Protein AF-A0A348NNQ8-F1 (afdb_monomer)

Secondary structure (DSSP, 8-state):
--EEEE-TTS-EEETTS-S-------TT-----EEEESSSEEEEEEE--EE--STT--PPEEPPPEEEEEEE-PPPPHHHHHHHHHHHHHHHHHHHHH--

Mean predicted aligned error: 10.89 Å

Solvent-accessible surface area (backbone atoms only — not comparable to full-atom values): 6640 Å² total; per-residue (Å²): 138,46,50,40,33,63,42,103,78,85,56,73,40,44,84,72,76,80,65,89,74,77,87,89,78,61,90,96,62,86,86,87,78,47,80,46,66,79,56,69,48,80,41,80,48,72,46,69,54,73,47,64,86,51,92,92,54,86,59,74,46,68,52,75,77,47,75,44,83,45,82,42,72,88,75,80,58,76,62,61,56,52,51,54,54,50,50,51,54,51,50,52,54,53,54,54,64,75,75,109

Foldseek 3Di:
DWKWKDDPPPDIAIPPVPDDRDDDDDPPDDDDIDIDDPDFDKDWDKDKDWDDDDPPDPDIDIDDIDIDIDGDDDDDDPVVVVCVVVVVVVVVVVVVVVVD

pLDDT: mean 81.72, std 12.67, range [42.41, 96.31]

Radius of gyration: 24.45 Å; Cα contacts (8 Å, |Δi|>4): 104; chains: 1; bounding box: 63×34×62 Å

Sequence (100 aa):
MRLHFHLKNHRSVDSSDGFNDTLILKIGSHAHYNFAFTAEGLYNVTLTASGILNEGSQTLSTSDPATFLFGVNAVPEPSAFALIAGGMTLGFAAMRRRRS

Structure (mmCIF, N/CA/C/O backbone):
data_AF-A0A348NNQ8-F1
#
_entry.id   AF-A0A348NNQ8-F1
#
loop_
_atom_site.group_PDB
_atom_site.id
_atom_site.type_symbol
_atom_site.label_atom_id
_atom_site.label_alt_id
_atom_site.label_comp_id
_atom_site.label_asym_id
_atom_site.label_entity_id
_atom_site.label_seq_id
_atom_site.pdbx_PDB_ins_code
_atom_site.Cartn_x
_atom_site.Cartn_y
_atom_site.Cartn_z
_atom_site.occupancy
_atom_site.B_iso_or_equiv
_atom_site.auth_seq_id
_atom_site.auth_comp_id
_atom_site.auth_asym_id
_atom_site.auth_atom_id
_atom_site.pdbx_PDB_model_num
ATOM 1 N N . MET A 1 1 ? 5.091 9.487 -7.803 1.00 53.25 1 MET A N 1
ATOM 2 C CA . MET A 1 1 ? 5.405 8.165 -7.216 1.00 53.25 1 MET A CA 1
ATOM 3 C C . MET A 1 1 ? 4.119 7.661 -6.573 1.00 53.25 1 MET A C 1
ATOM 5 O O . MET A 1 1 ? 3.513 8.448 -5.861 1.00 53.25 1 MET A O 1
ATOM 9 N N . ARG A 1 2 ? 3.619 6.471 -6.945 1.00 60.91 2 ARG A N 1
ATOM 10 C CA . ARG A 1 2 ? 2.199 6.092 -6.780 1.00 60.91 2 ARG A CA 1
ATOM 11 C C . ARG A 1 2 ? 2.062 4.668 -6.221 1.00 60.91 2 ARG A C 1
ATOM 13 O O . ARG A 1 2 ? 2.669 3.737 -6.756 1.00 60.91 2 ARG A O 1
ATOM 20 N N . LEU A 1 3 ? 1.279 4.529 -5.151 1.00 53.28 3 LEU A N 1
ATOM 21 C CA . LEU A 1 3 ? 0.881 3.264 -4.532 1.00 53.28 3 LEU A CA 1
ATOM 22 C C . LEU A 1 3 ? -0.606 3.033 -4.835 1.00 53.28 3 LEU A C 1
ATOM 24 O O . LEU A 1 3 ? -1.444 3.840 -4.455 1.00 53.28 3 LEU A O 1
ATOM 28 N N . HIS A 1 4 ? -0.919 1.931 -5.513 1.00 57.53 4 HIS A N 1
ATOM 29 C CA . HIS A 1 4 ? -2.272 1.468 -5.796 1.00 57.53 4 HIS A CA 1
ATOM 30 C C . HIS A 1 4 ? -2.665 0.297 -4.929 1.00 57.53 4 HIS A C 1
ATOM 32 O O . HIS A 1 4 ? -1.951 -0.701 -4.844 1.00 57.53 4 HIS A O 1
ATOM 38 N N . PHE A 1 5 ? -3.893 0.351 -4.441 1.00 55.31 5 PHE A N 1
ATOM 39 C CA . PHE A 1 5 ? -4.572 -0.803 -3.887 1.00 55.31 5 PHE A CA 1
ATOM 40 C C . PHE A 1 5 ? -5.647 -1.287 -4.858 1.00 55.31 5 PHE A C 1
ATOM 42 O O . PHE A 1 5 ? -6.466 -0.494 -5.325 1.00 55.31 5 PHE A O 1
ATOM 49 N N . HIS A 1 6 ? -5.669 -2.587 -5.160 1.00 49.00 6 HIS A N 1
ATOM 50 C CA . HIS A 1 6 ? -6.713 -3.190 -5.995 1.00 49.00 6 HIS A CA 1
ATOM 51 C C . HIS A 1 6 ? -7.453 -4.289 -5.227 1.00 49.00 6 HIS A C 1
ATOM 53 O O . HIS A 1 6 ? -6.872 -5.312 -4.856 1.00 49.00 6 HIS A O 1
ATOM 59 N N . LEU A 1 7 ? -8.750 -4.075 -4.999 1.00 51.41 7 LEU A N 1
ATOM 60 C CA . LEU A 1 7 ? -9.650 -5.009 -4.325 1.00 51.41 7 LEU A CA 1
ATOM 61 C C . LEU A 1 7 ? -10.538 -5.743 -5.319 1.00 51.41 7 LEU A C 1
ATOM 63 O O . LEU A 1 7 ? -11.125 -5.122 -6.200 1.00 51.41 7 LEU A O 1
ATOM 67 N N . LYS A 1 8 ? -10.792 -7.033 -5.064 1.00 44.09 8 LYS A N 1
ATOM 68 C CA . LYS A 1 8 ? -11.812 -7.834 -5.772 1.00 44.09 8 LYS A CA 1
ATOM 69 C C . LYS A 1 8 ? -13.266 -7.335 -5.591 1.00 44.09 8 LYS A C 1
ATOM 71 O O . LYS A 1 8 ? -14.179 -7.990 -6.067 1.00 44.09 8 LYS A O 1
ATOM 76 N N . ASN A 1 9 ? -13.484 -6.185 -4.944 1.00 42.41 9 ASN A N 1
ATOM 77 C CA . ASN A 1 9 ? -14.800 -5.634 -4.594 1.00 42.41 9 ASN A CA 1
ATOM 78 C C . ASN A 1 9 ? -14.985 -4.146 -4.996 1.00 42.41 9 ASN A C 1
ATOM 80 O O . ASN A 1 9 ? -15.731 -3.420 -4.345 1.00 42.41 9 ASN A O 1
ATOM 84 N N . HIS A 1 10 ? -14.312 -3.683 -6.060 1.00 48.53 10 HIS A N 1
ATOM 85 C CA . HIS A 1 10 ? -14.487 -2.353 -6.688 1.00 48.53 10 HIS A CA 1
ATOM 86 C C . HIS A 1 10 ? -14.099 -1.103 -5.870 1.00 48.53 10 HIS A C 1
ATOM 88 O O . HIS A 1 10 ? -14.535 -0.006 -6.210 1.00 48.53 10 HIS A O 1
ATOM 94 N N . ARG A 1 11 ? -13.265 -1.205 -4.826 1.00 55.03 11 ARG A N 1
ATOM 95 C CA . ARG A 1 11 ? -12.699 -0.013 -4.161 1.00 55.03 11 ARG A CA 1
ATOM 96 C C . ARG A 1 11 ? -11.184 0.045 -4.353 1.00 55.03 11 ARG A C 1
ATOM 98 O O . ARG A 1 11 ? -10.499 -0.944 -4.113 1.00 55.03 11 ARG A O 1
ATOM 105 N N . SER A 1 12 ? -10.674 1.171 -4.836 1.00 64.38 12 SER A N 1
ATOM 106 C CA . SER A 1 12 ? -9.242 1.451 -4.940 1.00 64.38 12 SER A CA 1
ATOM 107 C C . SER A 1 12 ? -8.899 2.621 -4.034 1.00 64.38 12 SER A C 1
ATOM 109 O O . SER A 1 12 ? -9.703 3.531 -3.873 1.00 64.38 12 SER A O 1
ATOM 111 N N . VAL A 1 13 ? -7.715 2.547 -3.448 1.00 72.06 13 VAL A N 1
ATOM 112 C CA . VAL A 1 13 ? -7.080 3.595 -2.652 1.00 72.06 13 VAL A CA 1
ATOM 113 C C . VAL A 1 13 ? -5.830 3.977 -3.441 1.00 72.06 13 VAL A C 1
ATOM 115 O O . VAL A 1 13 ? -5.123 3.076 -3.917 1.00 72.06 13 VAL A O 1
ATOM 118 N N . ASP A 1 14 ? -5.631 5.266 -3.683 1.00 77.38 14 ASP A N 1
ATOM 119 C CA . ASP A 1 14 ? -4.578 5.795 -4.548 1.00 77.38 14 ASP A CA 1
ATOM 120 C C . ASP A 1 14 ? -4.044 7.100 -3.967 1.00 77.38 14 ASP A C 1
ATOM 122 O O . ASP A 1 14 ? -4.621 8.169 -4.135 1.00 77.38 14 ASP A O 1
ATOM 126 N N . SER A 1 15 ? -2.834 7.026 -3.415 1.00 75.75 15 SER A N 1
ATOM 127 C CA . SER A 1 15 ? -2.164 8.169 -2.794 1.00 75.75 15 SER A CA 1
ATOM 128 C C . SER A 1 15 ? -1.918 9.355 -3.739 1.00 75.75 15 SER A C 1
ATOM 130 O O . SER A 1 15 ? -1.411 10.388 -3.305 1.00 75.75 15 SER A O 1
ATOM 132 N N . SER A 1 16 ? -2.153 9.194 -5.045 1.00 72.31 16 SER A N 1
ATOM 133 C CA . SER A 1 16 ? -1.957 10.223 -6.067 1.00 72.31 16 SER A CA 1
ATOM 134 C C . SER A 1 16 ? -3.240 10.894 -6.558 1.00 72.31 16 SER A C 1
ATOM 136 O O . SER A 1 16 ? -3.135 11.885 -7.283 1.00 72.31 16 SER A O 1
ATOM 138 N N . ASP A 1 17 ? -4.422 10.408 -6.171 1.00 77.12 17 ASP A N 1
ATOM 139 C CA . ASP A 1 17 ? -5.699 10.975 -6.624 1.00 77.12 17 ASP A CA 1
ATOM 140 C C . ASP A 1 17 ? -6.175 12.170 -5.775 1.00 77.12 17 ASP A C 1
ATOM 142 O O . ASP A 1 17 ? -7.076 12.906 -6.182 1.00 77.12 17 ASP A O 1
ATOM 146 N N . GLY A 1 18 ? -5.511 12.413 -4.640 1.00 66.62 18 GLY A N 1
ATOM 147 C CA . GLY A 1 18 ? -5.771 13.547 -3.756 1.00 66.62 18 GLY A CA 1
ATOM 148 C C . GLY A 1 18 ? -7.026 13.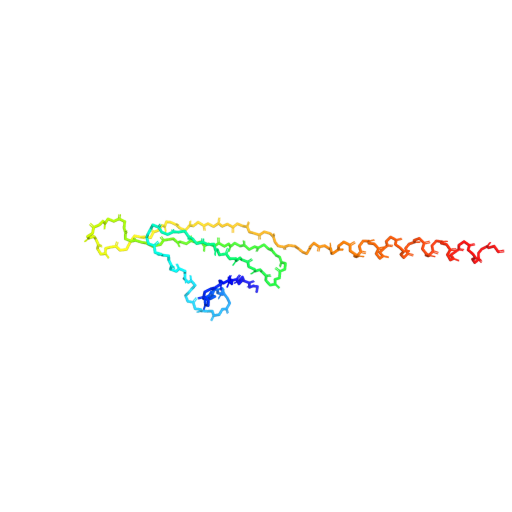396 -2.893 1.00 66.62 18 GLY A C 1
ATOM 149 O O . GLY A 1 18 ? -7.461 14.385 -2.298 1.00 66.62 18 GLY A O 1
ATOM 150 N N . PHE A 1 19 ? -7.610 12.198 -2.815 1.00 70.62 19 PHE A N 1
ATOM 151 C CA . PHE A 1 19 ? -8.764 11.903 -1.972 1.00 70.62 19 PHE A CA 1
ATOM 152 C C . PHE A 1 19 ? -8.373 11.223 -0.654 1.00 70.62 19 PHE A C 1
ATOM 154 O O . PHE A 1 19 ? -7.227 10.852 -0.405 1.00 70.62 19 PHE A O 1
ATOM 161 N N . ASN A 1 20 ? -9.360 11.089 0.237 1.00 74.19 20 ASN A N 1
ATOM 162 C CA . ASN A 1 20 ? -9.190 10.341 1.475 1.00 74.19 20 ASN A CA 1
ATOM 163 C C . ASN A 1 20 ? -9.118 8.842 1.180 1.00 74.19 20 ASN A C 1
ATOM 165 O O . ASN A 1 20 ? -10.116 8.185 0.875 1.00 74.19 20 ASN A O 1
ATOM 169 N N . ASP A 1 21 ? -7.925 8.311 1.371 1.00 83.44 21 ASP A N 1
ATOM 170 C CA . ASP A 1 21 ? -7.573 6.916 1.202 1.00 83.44 21 ASP A CA 1
ATOM 171 C C . ASP A 1 21 ? -8.049 6.072 2.399 1.00 83.44 21 ASP A C 1
ATOM 173 O O . ASP A 1 21 ? -7.368 5.950 3.415 1.00 83.44 21 ASP A O 1
ATOM 177 N N . THR A 1 22 ? -9.265 5.512 2.329 1.00 84.19 22 THR A N 1
ATOM 178 C CA . THR A 1 22 ? -9.861 4.737 3.438 1.00 84.19 22 THR A CA 1
ATOM 179 C C . THR A 1 22 ? -10.432 3.393 2.995 1.00 84.19 22 THR A C 1
ATOM 181 O O . THR A 1 22 ? -11.191 3.285 2.031 1.00 84.19 22 THR A O 1
ATOM 184 N N . LEU A 1 23 ? -10.131 2.356 3.779 1.00 84.94 23 LEU A N 1
ATOM 185 C CA . LEU A 1 23 ? -10.680 1.011 3.632 1.00 84.94 23 LEU A CA 1
ATOM 186 C C . LEU A 1 23 ? -11.591 0.694 4.820 1.00 84.94 23 LEU A C 1
ATOM 188 O O . LEU A 1 23 ? -11.169 0.775 5.968 1.00 84.94 23 LEU A O 1
ATOM 192 N N . ILE A 1 24 ? -12.840 0.308 4.546 1.00 85.75 24 ILE A N 1
ATOM 193 C CA . ILE A 1 24 ? -13.806 -0.063 5.590 1.00 85.75 24 ILE A CA 1
ATOM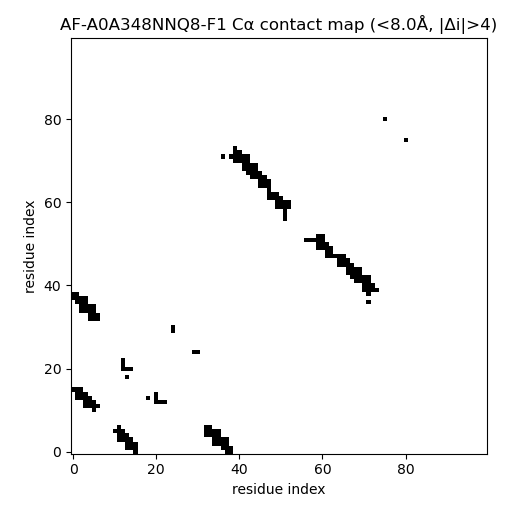 194 C C . ILE A 1 24 ? -13.909 -1.581 5.705 1.00 85.75 24 ILE A C 1
ATOM 196 O O . ILE A 1 24 ? -14.167 -2.273 4.716 1.00 85.75 24 ILE A O 1
ATOM 200 N N . LEU A 1 25 ? -13.769 -2.062 6.939 1.00 85.06 25 LEU A N 1
ATOM 201 C CA . LEU A 1 25 ? -13.911 -3.454 7.352 1.00 85.06 25 LEU A CA 1
ATOM 202 C C . LEU A 1 25 ? -15.095 -3.595 8.309 1.00 85.06 25 LEU A C 1
ATOM 204 O O . LEU A 1 25 ? -15.350 -2.717 9.134 1.00 85.06 25 LEU A O 1
ATOM 208 N N . LYS A 1 26 ? -15.815 -4.717 8.226 1.00 84.00 26 LYS A N 1
ATOM 209 C CA . LYS A 1 26 ? -16.855 -5.043 9.207 1.00 84.00 26 LYS A CA 1
ATOM 210 C C . LYS A 1 26 ? -16.203 -5.610 10.471 1.00 84.00 26 LYS A C 1
ATOM 212 O O . LYS A 1 26 ? -15.272 -6.410 10.377 1.00 84.00 26 LYS A O 1
ATOM 217 N N . ILE A 1 27 ? -16.711 -5.241 11.645 1.00 80.69 27 ILE A N 1
ATOM 218 C CA . ILE A 1 27 ? -16.251 -5.802 12.924 1.00 80.69 27 ILE A CA 1
ATOM 219 C C . ILE A 1 27 ? -16.399 -7.333 12.891 1.00 80.69 27 ILE A C 1
ATOM 221 O O . ILE A 1 27 ? -17.419 -7.852 12.436 1.00 80.69 27 ILE A O 1
ATOM 225 N N . GLY A 1 28 ? -15.355 -8.047 13.322 1.00 81.44 28 GLY A N 1
ATOM 226 C CA . GLY A 1 28 ? -15.290 -9.513 13.291 1.00 81.44 28 GLY A CA 1
ATOM 227 C C . GLY A 1 28 ? -14.994 -10.126 11.915 1.00 81.44 28 GLY A C 1
ATOM 228 O O . GLY A 1 28 ? -14.981 -11.348 11.793 1.00 81.44 28 GLY A O 1
ATOM 229 N N . SER A 1 29 ? -14.758 -9.315 10.876 1.00 86.06 29 SER A N 1
ATOM 230 C CA . SER A 1 29 ? -14.357 -9.803 9.548 1.00 86.06 29 SER A CA 1
ATOM 231 C C . SER A 1 29 ? -12.838 -9.785 9.344 1.00 86.06 29 SER A C 1
ATOM 233 O O . SER A 1 29 ? -12.117 -9.061 10.028 1.00 86.06 29 SER A O 1
ATOM 235 N N . HIS A 1 30 ? -12.365 -10.565 8.369 1.00 86.38 30 HIS A N 1
ATOM 236 C CA . HIS A 1 30 ? -11.009 -10.484 7.830 1.00 86.38 30 HIS A CA 1
ATOM 237 C C . HIS A 1 30 ? -11.095 -10.200 6.326 1.00 86.38 30 HIS A C 1
ATOM 239 O O . HIS A 1 30 ? -11.979 -10.727 5.647 1.00 86.38 30 HIS A O 1
ATOM 245 N N . ALA A 1 31 ? -10.193 -9.375 5.796 1.00 83.56 31 ALA A N 1
ATOM 246 C CA . ALA A 1 31 ? -10.091 -9.149 4.358 1.00 83.56 31 ALA A CA 1
ATOM 247 C C . ALA A 1 31 ? -8.630 -9.070 3.920 1.00 83.56 31 ALA A C 1
ATOM 249 O O . ALA A 1 31 ? -7.761 -8.625 4.669 1.00 83.56 31 ALA A O 1
ATOM 250 N N . HIS A 1 32 ? -8.386 -9.489 2.682 1.00 85.00 32 HIS A N 1
ATOM 251 C CA . HIS A 1 32 ? -7.087 -9.385 2.032 1.00 85.00 32 HIS A CA 1
ATOM 252 C C . HIS A 1 32 ? -7.108 -8.234 1.027 1.00 85.00 32 HIS A C 1
ATOM 254 O O . HIS A 1 32 ? -8.008 -8.150 0.187 1.00 85.00 32 HIS A O 1
ATOM 260 N N . TYR A 1 33 ? -6.092 -7.377 1.104 1.00 77.50 33 TYR A N 1
ATOM 261 C CA . TYR A 1 33 ? -5.869 -6.259 0.192 1.00 77.50 33 TYR A CA 1
ATOM 262 C C . TYR A 1 33 ? -4.548 -6.468 -0.545 1.00 77.50 33 TYR A C 1
ATOM 264 O O . TYR A 1 33 ? -3.575 -6.937 0.0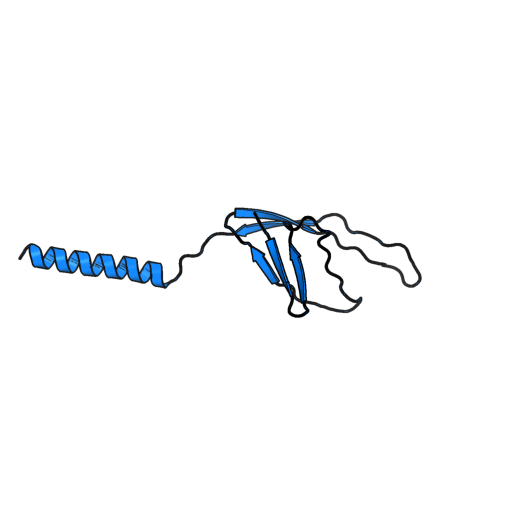45 1.00 77.50 33 TYR A O 1
ATOM 272 N N . ASN A 1 34 ? -4.519 -6.114 -1.829 1.00 80.50 34 ASN A N 1
ATOM 273 C CA . ASN A 1 34 ? -3.295 -6.130 -2.622 1.00 80.50 34 ASN A CA 1
ATOM 274 C C . ASN A 1 34 ? -2.699 -4.724 -2.681 1.00 80.50 34 ASN A C 1
ATOM 276 O O . ASN A 1 34 ? -3.441 -3.754 -2.836 1.00 80.50 34 ASN A O 1
ATOM 280 N N . PHE A 1 35 ? -1.371 -4.651 -2.631 1.00 77.50 35 PHE A N 1
ATOM 281 C CA . PHE A 1 35 ? -0.578 -3.436 -2.798 1.00 77.50 35 PHE A CA 1
ATOM 282 C C . PHE A 1 35 ? 0.166 -3.514 -4.132 1.00 77.50 35 PHE A C 1
ATOM 284 O O . PHE A 1 35 ? 0.717 -4.561 -4.473 1.00 77.50 35 PHE A O 1
ATOM 291 N N . ALA A 1 36 ? 0.206 -2.418 -4.876 1.00 82.62 36 ALA A N 1
ATOM 292 C CA . ALA A 1 36 ? 0.945 -2.303 -6.122 1.00 82.62 36 ALA A CA 1
ATOM 293 C C . ALA A 1 36 ? 1.649 -0.949 -6.183 1.00 82.62 36 ALA A C 1
ATOM 295 O O . ALA A 1 36 ? 1.052 0.084 -5.914 1.00 82.62 36 ALA A O 1
ATOM 296 N N . PHE A 1 37 ? 2.911 -0.940 -6.584 1.00 84.88 37 PHE A N 1
ATOM 297 C CA . PHE A 1 37 ? 3.705 0.275 -6.737 1.00 84.88 37 PHE A CA 1
ATOM 298 C C . PHE A 1 37 ? 3.950 0.506 -8.222 1.00 84.88 37 PHE A C 1
ATOM 300 O O . PHE A 1 37 ? 4.196 -0.446 -8.960 1.00 84.88 37 PHE A O 1
ATOM 307 N N . THR A 1 38 ? 3.873 1.749 -8.689 1.00 84.19 38 THR A N 1
ATOM 308 C CA . THR A 1 38 ? 4.015 2.021 -10.132 1.00 84.19 38 THR A CA 1
ATOM 309 C C . THR A 1 38 ? 5.432 2.323 -10.579 1.00 84.19 38 THR A C 1
ATOM 311 O O . THR A 1 38 ? 5.659 2.532 -11.767 1.00 84.19 38 THR A O 1
ATOM 314 N N . ALA A 1 39 ? 6.363 2.440 -9.641 1.00 86.56 39 ALA A N 1
ATOM 315 C CA . ALA A 1 39 ? 7.754 2.740 -9.920 1.00 86.56 39 ALA A CA 1
ATOM 316 C C . ALA A 1 39 ? 8.651 2.097 -8.862 1.00 86.56 39 ALA A C 1
ATOM 318 O O . ALA A 1 39 ? 8.214 1.822 -7.742 1.00 86.56 39 ALA A O 1
ATOM 319 N N . GLU A 1 40 ? 9.916 1.900 -9.209 1.00 90.75 40 GLU A N 1
ATOM 320 C CA . GLU A 1 40 ? 10.948 1.582 -8.228 1.00 90.75 40 GLU A CA 1
ATOM 321 C C . GLU A 1 40 ? 11.117 2.724 -7.222 1.00 90.75 40 GLU A C 1
ATOM 323 O O . GLU A 1 40 ? 10.847 3.890 -7.525 1.00 90.75 40 GLU A O 1
ATOM 328 N N . GLY A 1 41 ? 11.567 2.387 -6.018 1.00 91.19 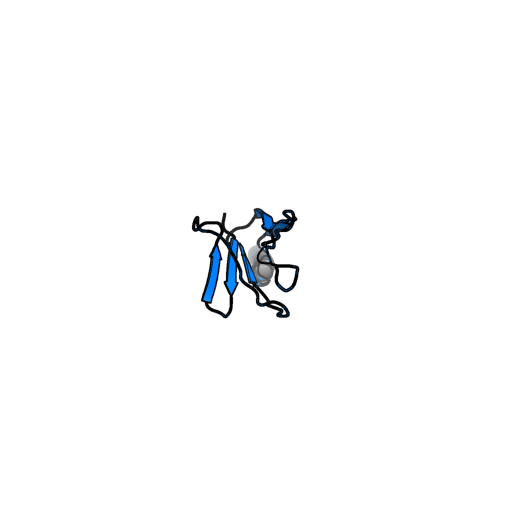41 GLY A N 1
ATOM 329 C CA . GLY A 1 41 ? 11.858 3.362 -4.978 1.00 91.19 41 GL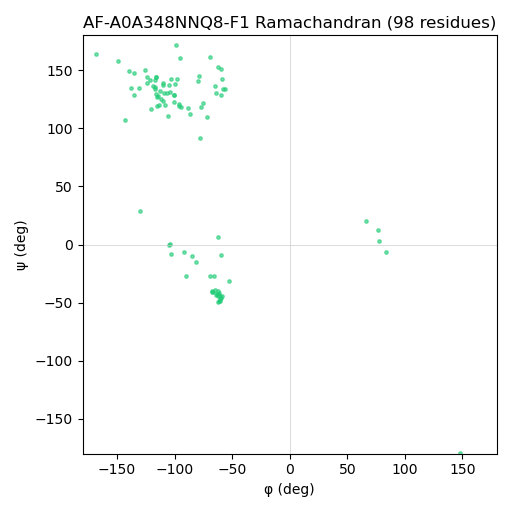Y A CA 1
ATOM 330 C C . GLY A 1 41 ? 11.602 2.854 -3.566 1.00 91.19 41 GLY A C 1
ATOM 331 O O . GLY A 1 41 ? 11.190 1.715 -3.341 1.00 91.19 41 GLY A O 1
ATOM 332 N N . LEU A 1 42 ? 11.853 3.742 -2.607 1.00 92.62 42 LEU A N 1
ATOM 333 C CA . LEU A 1 42 ? 11.564 3.540 -1.191 1.00 92.62 42 LEU A CA 1
ATOM 334 C C . LEU A 1 42 ? 10.278 4.274 -0.815 1.00 92.62 42 LEU A C 1
ATOM 336 O O . LEU A 1 42 ? 10.186 5.490 -0.965 1.00 92.62 42 LEU A O 1
ATOM 340 N N . TYR A 1 43 ? 9.302 3.540 -0.298 1.00 88.19 43 TYR A N 1
ATOM 341 C CA . TYR A 1 43 ? 7.984 4.057 0.048 1.00 88.19 43 TYR A CA 1
ATOM 342 C C . TYR A 1 43 ? 7.767 3.960 1.554 1.00 88.19 43 TYR A C 1
ATOM 344 O O . TYR A 1 43 ? 7.752 2.861 2.103 1.00 88.19 43 TYR A O 1
ATOM 352 N N . ASN A 1 44 ? 7.552 5.101 2.209 1.00 91.62 44 ASN A N 1
ATOM 353 C CA . ASN A 1 44 ? 7.013 5.135 3.566 1.00 91.62 44 ASN A CA 1
ATOM 354 C C . ASN A 1 44 ? 5.490 5.108 3.481 1.00 91.62 44 ASN A C 1
ATOM 356 O O . ASN A 1 44 ? 4.875 6.060 3.005 1.00 91.62 44 ASN A O 1
ATOM 360 N N . VAL A 1 45 ? 4.893 4.011 3.928 1.00 88.88 45 VAL A N 1
ATOM 361 C CA . VAL A 1 45 ? 3.444 3.830 3.965 1.00 88.88 45 VAL A CA 1
ATOM 362 C C . VAL A 1 45 ? 2.994 3.965 5.409 1.00 88.88 45 VAL A C 1
ATOM 364 O O . VAL A 1 45 ? 3.304 3.110 6.238 1.00 88.88 45 VAL A O 1
ATOM 367 N N . THR A 1 46 ? 2.277 5.047 5.700 1.00 91.12 46 THR A N 1
ATOM 368 C CA . THR A 1 46 ? 1.739 5.336 7.032 1.00 91.12 46 THR A CA 1
ATOM 369 C C . THR A 1 46 ? 0.266 4.968 7.085 1.00 91.12 46 THR A C 1
ATOM 371 O O . THR A 1 46 ? -0.512 5.395 6.236 1.00 91.12 46 THR A O 1
ATOM 374 N N . LEU A 1 47 ? -0.118 4.188 8.091 1.00 89.25 47 LEU A N 1
ATOM 375 C CA . LEU A 1 47 ? -1.479 3.706 8.285 1.00 89.25 47 LEU A CA 1
ATOM 376 C C . LEU A 1 47 ? -1.988 4.106 9.671 1.00 89.25 47 LEU A C 1
ATOM 378 O O . LEU A 1 47 ? -1.242 4.071 10.650 1.00 89.25 47 LEU A O 1
ATOM 382 N N . THR A 1 48 ? -3.274 4.431 9.752 1.00 93.44 48 THR A N 1
ATOM 383 C CA . THR A 1 48 ? -4.029 4.564 11.002 1.00 93.44 48 THR A CA 1
ATOM 384 C C . THR A 1 48 ? -5.269 3.681 10.927 1.00 93.44 48 THR A C 1
ATOM 386 O O . THR A 1 48 ? -5.809 3.431 9.847 1.00 93.44 48 THR A O 1
ATOM 389 N N . ALA A 1 49 ? -5.719 3.184 12.076 1.00 90.94 49 ALA A N 1
ATOM 390 C CA . ALA A 1 49 ? -6.960 2.430 12.187 1.00 90.94 49 ALA A CA 1
ATOM 391 C C . ALA A 1 49 ? -7.938 3.187 13.081 1.00 90.94 49 ALA A C 1
ATOM 393 O O . ALA A 1 49 ? -7.566 3.626 14.168 1.00 90.94 49 ALA A O 1
ATOM 394 N N . SER A 1 50 ? -9.192 3.301 12.646 1.00 91.31 50 SER A N 1
ATOM 395 C CA . SER A 1 50 ? -10.254 3.933 13.428 1.00 91.31 50 SER A CA 1
ATO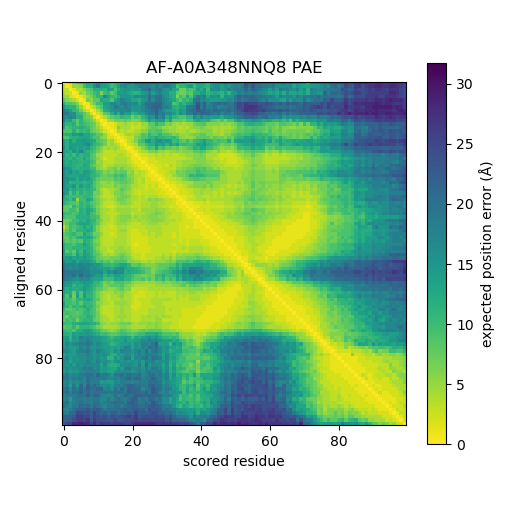M 396 C C . SER A 1 50 ? -11.431 2.986 13.613 1.00 91.31 50 SER A C 1
ATOM 398 O O . SER A 1 50 ? -11.835 2.291 12.680 1.00 91.31 50 SER A O 1
ATOM 400 N N . GLY A 1 51 ? -12.006 2.971 14.812 1.00 90.38 51 GLY A N 1
ATOM 401 C CA . GLY A 1 51 ? -13.146 2.122 15.139 1.00 90.38 51 GLY A CA 1
ATOM 402 C C . GLY A 1 51 ? -13.801 2.490 16.466 1.00 90.38 51 GLY A C 1
ATOM 403 O O . GLY A 1 51 ? -13.232 3.205 17.287 1.00 90.38 51 GLY A O 1
ATOM 404 N N . ILE A 1 52 ? -15.022 2.002 16.666 1.00 89.75 52 ILE A N 1
ATOM 405 C CA . ILE A 1 52 ? -15.721 2.082 17.951 1.00 89.75 52 ILE A CA 1
ATOM 406 C C . ILE A 1 52 ? -15.331 0.836 18.748 1.00 89.75 52 ILE A C 1
ATOM 408 O O . ILE A 1 52 ? -15.596 -0.282 18.309 1.00 89.75 52 ILE A O 1
ATOM 412 N N . LEU A 1 53 ? -14.674 1.030 19.892 1.00 83.81 53 LEU A N 1
ATOM 413 C CA . LEU A 1 53 ? -14.090 -0.068 20.675 1.00 83.81 53 LEU A CA 1
ATOM 414 C C . LEU A 1 53 ? -15.044 -0.656 21.721 1.00 83.81 53 LEU A C 1
ATOM 416 O O . LEU A 1 53 ? -14.916 -1.824 22.072 1.00 83.81 53 LEU A O 1
ATOM 420 N N . ASN A 1 54 ? -15.996 0.144 22.204 1.00 83.94 54 ASN A N 1
ATOM 421 C CA . ASN A 1 54 ? -16.925 -0.253 23.258 1.00 83.94 54 ASN A CA 1
ATOM 422 C C . ASN A 1 54 ? -18.344 -0.358 22.704 1.00 83.94 54 ASN A C 1
ATOM 424 O O . ASN A 1 54 ? -18.828 0.564 22.042 1.00 83.94 54 ASN A O 1
ATOM 428 N N . GLU A 1 55 ? -19.023 -1.458 23.017 1.00 76.00 55 GLU A N 1
ATOM 429 C CA . GLU A 1 55 ? -20.426 -1.654 22.661 1.00 76.00 55 GLU A CA 1
ATOM 430 C C . GLU A 1 55 ? -21.293 -0.548 23.292 1.00 76.00 55 GLU A C 1
ATOM 432 O O . GLU A 1 55 ? -21.165 -0.238 24.476 1.00 76.00 55 GLU A O 1
ATOM 437 N N . GLY A 1 56 ? -22.125 0.111 22.480 1.00 77.50 56 GLY A N 1
ATOM 438 C CA . GLY A 1 56 ? -22.946 1.255 22.902 1.00 77.50 56 GLY A CA 1
ATOM 439 C C . GLY A 1 56 ? -22.241 2.620 22.895 1.00 77.50 56 GLY A C 1
ATOM 440 O O . GLY A 1 56 ? -22.905 3.641 23.074 1.00 77.50 56 GLY A O 1
ATOM 441 N N . SER A 1 57 ? -20.929 2.677 22.642 1.00 81.12 57 SER A N 1
ATOM 442 C CA . SER A 1 57 ? -20.226 3.945 22.417 1.00 81.12 57 SER A CA 1
ATOM 443 C C . SER A 1 57 ? -20.458 4.459 20.994 1.00 81.12 57 SER A C 1
ATOM 445 O O . SER A 1 57 ? -20.530 3.685 20.045 1.00 81.12 57 SER A O 1
ATOM 447 N N . GLN A 1 58 ? -20.535 5.779 20.830 1.00 83.31 58 GLN A N 1
ATOM 448 C CA . GLN A 1 58 ? -20.476 6.441 19.517 1.00 83.31 58 GLN A CA 1
ATOM 449 C C . GLN A 1 58 ? -19.120 7.114 19.275 1.00 83.31 58 GLN A C 1
ATOM 451 O O . GLN A 1 58 ? -18.893 7.726 18.233 1.00 83.31 58 GLN A O 1
ATOM 456 N N . THR A 1 59 ? -18.207 7.019 20.242 1.00 89.25 59 THR A N 1
ATOM 457 C CA . THR A 1 59 ? -16.882 7.617 20.139 1.00 89.25 59 THR A CA 1
ATOM 458 C C . THR A 1 59 ? -16.009 6.768 19.231 1.00 89.25 59 THR A C 1
ATOM 460 O O . THR A 1 59 ? -15.720 5.607 19.528 1.00 89.25 59 THR A O 1
ATOM 463 N N . LEU A 1 60 ? -15.568 7.375 18.134 1.00 89.44 60 LEU A N 1
ATOM 464 C CA . LEU A 1 60 ? -14.553 6.811 17.263 1.00 89.44 60 LEU A CA 1
ATOM 465 C C . LEU A 1 60 ? -13.182 6.963 17.932 1.00 89.44 60 LEU A C 1
ATOM 467 O O . LEU A 1 60 ? -12.763 8.075 18.251 1.00 89.44 60 LEU A O 1
ATOM 471 N N . SER A 1 61 ? -12.488 5.851 18.143 1.00 90.69 61 SER A N 1
ATOM 472 C CA . SER A 1 61 ? -11.092 5.836 18.575 1.00 90.69 61 SER A CA 1
ATOM 473 C C . SER A 1 61 ? -10.197 5.603 17.368 1.00 90.69 61 SER A C 1
ATOM 475 O O . SER A 1 61 ? -10.508 4.759 16.530 1.00 90.69 61 SER A O 1
ATOM 477 N N . THR A 1 62 ? -9.085 6.328 17.295 1.00 93.44 62 THR A N 1
ATOM 478 C CA . THR A 1 62 ? -8.082 6.198 16.232 1.00 93.44 62 THR A CA 1
ATOM 479 C C . THR A 1 62 ? -6.757 5.776 16.849 1.00 93.44 62 THR A C 1
ATOM 481 O O . THR A 1 62 ? -6.384 6.289 17.902 1.00 93.44 62 THR A O 1
ATOM 484 N N . SER A 1 63 ? -6.072 4.823 16.222 1.00 93.56 63 SER A N 1
ATOM 485 C CA . SER A 1 63 ? -4.745 4.377 16.640 1.00 93.56 63 SER A CA 1
ATOM 486 C C . SER A 1 63 ? -3.688 5.450 16.394 1.00 93.56 63 SER A C 1
ATOM 488 O O . SER A 1 63 ? -3.849 6.310 15.524 1.00 93.56 63 SER A O 1
ATOM 490 N N . ASP A 1 64 ? -2.546 5.316 17.063 1.00 96.31 64 ASP A N 1
ATOM 491 C CA . ASP A 1 64 ? -1.344 6.015 16.626 1.00 96.31 64 ASP A CA 1
ATOM 492 C C . ASP A 1 64 ? -0.965 5.590 15.191 1.00 96.31 64 ASP A C 1
ATOM 494 O O . ASP A 1 64 ? -1.275 4.462 14.773 1.00 96.31 64 ASP A O 1
ATOM 498 N N . PRO A 1 65 ? -0.314 6.472 14.412 1.00 96.12 65 PRO A N 1
ATOM 499 C CA . PRO A 1 65 ? 0.182 6.123 13.089 1.00 96.12 65 PRO A CA 1
ATOM 500 C C . PRO A 1 65 ? 1.275 5.053 13.154 1.00 96.12 65 PRO A C 1
ATOM 502 O O . PRO A 1 65 ? 2.215 5.153 13.942 1.00 96.12 65 PRO A O 1
ATOM 505 N N . ALA A 1 66 ? 1.193 4.070 12.260 1.00 95.19 66 ALA A N 1
ATOM 506 C CA . ALA A 1 66 ? 2.240 3.081 12.040 1.00 95.19 66 ALA A CA 1
ATOM 507 C C . ALA A 1 66 ? 2.819 3.237 10.630 1.00 95.19 66 ALA A C 1
ATOM 509 O O . ALA A 1 66 ? 2.075 3.213 9.648 1.00 95.19 66 ALA A O 1
ATOM 510 N N . THR A 1 67 ? 4.142 3.372 10.531 1.00 95.06 67 THR A N 1
ATOM 511 C CA . THR A 1 67 ? 4.843 3.562 9.254 1.00 95.06 67 THR A CA 1
ATOM 512 C C . THR A 1 67 ? 5.637 2.320 8.877 1.00 95.06 67 THR A C 1
ATOM 514 O O . THR A 1 67 ? 6.437 1.819 9.666 1.00 95.06 67 THR A O 1
ATOM 517 N N . PHE A 1 68 ? 5.461 1.866 7.639 1.00 91.12 68 PHE A N 1
ATOM 518 C CA . PHE A 1 68 ? 6.178 0.742 7.046 1.00 91.12 68 PHE A CA 1
ATOM 519 C C . PHE A 1 68 ? 7.009 1.216 5.856 1.00 91.12 68 PHE A C 1
ATOM 521 O O . PHE A 1 68 ? 6.518 1.965 5.011 1.00 91.12 68 PHE A O 1
ATOM 528 N N . LEU A 1 69 ? 8.257 0.756 5.774 1.00 93.25 69 LEU A N 1
ATOM 529 C CA . LEU A 1 69 ? 9.143 1.042 4.651 1.00 93.25 69 LEU A CA 1
ATOM 530 C C . LEU A 1 69 ? 9.094 -0.108 3.640 1.00 93.25 69 LEU A C 1
ATOM 532 O O . LEU A 1 69 ? 9.448 -1.240 3.966 1.00 93.25 69 LEU A O 1
ATOM 536 N N . PHE A 1 70 ? 8.709 0.196 2.403 1.00 90.56 70 PHE A N 1
ATOM 537 C CA . PHE A 1 70 ? 8.728 -0.743 1.285 1.00 90.56 70 PHE A CA 1
ATOM 538 C C . PHE A 1 70 ? 9.812 -0.354 0.282 1.00 90.56 70 PHE A C 1
ATOM 540 O O . PHE A 1 70 ? 9.807 0.759 -0.241 1.00 90.56 70 PHE A O 1
ATOM 547 N N . GLY A 1 71 ? 10.728 -1.280 -0.002 1.00 92.06 71 GLY A N 1
ATOM 548 C CA . GLY A 1 71 ? 11.687 -1.157 -1.098 1.00 92.06 71 GLY A CA 1
ATOM 549 C C . GLY A 1 71 ? 11.193 -1.885 -2.338 1.00 92.06 71 GLY A C 1
ATOM 550 O O . GLY A 1 71 ? 10.986 -3.096 -2.302 1.00 92.06 71 GLY A O 1
ATOM 551 N N . VAL A 1 72 ? 11.013 -1.145 -3.428 1.00 91.69 72 VAL A N 1
ATOM 552 C CA . VAL A 1 72 ? 10.526 -1.658 -4.711 1.00 91.69 72 VAL A CA 1
ATOM 553 C C . VAL A 1 72 ? 11.645 -1.536 -5.729 1.00 91.69 72 VAL A C 1
ATOM 555 O O . VAL A 1 72 ? 12.101 -0.432 -6.010 1.00 91.69 72 VAL A O 1
ATOM 558 N N . ASN A 1 73 ? 12.066 -2.665 -6.290 1.00 89.75 73 ASN A N 1
ATOM 559 C CA . ASN A 1 73 ? 13.108 -2.739 -7.311 1.00 89.75 73 ASN A CA 1
ATOM 560 C C . ASN A 1 73 ? 12.643 -3.681 -8.423 1.00 89.75 73 ASN A C 1
ATOM 562 O O . ASN A 1 73 ? 11.954 -4.665 -8.132 1.00 89.75 73 ASN A O 1
ATOM 566 N N . ALA A 1 74 ? 13.032 -3.427 -9.672 1.00 82.75 74 ALA A N 1
ATOM 567 C CA . ALA A 1 74 ? 12.827 -4.395 -10.732 1.00 82.75 74 ALA A CA 1
ATOM 568 C C . ALA A 1 74 ? 13.642 -5.648 -10.431 1.00 82.75 74 ALA A C 1
ATOM 570 O O . ALA A 1 74 ? 14.845 -5.609 -10.165 1.00 82.75 74 ALA A O 1
ATOM 571 N N . VAL A 1 75 ? 12.959 -6.781 -10.519 1.00 80.81 75 VAL A N 1
ATOM 572 C CA . VAL A 1 75 ? 13.602 -8.082 -10.599 1.00 80.81 75 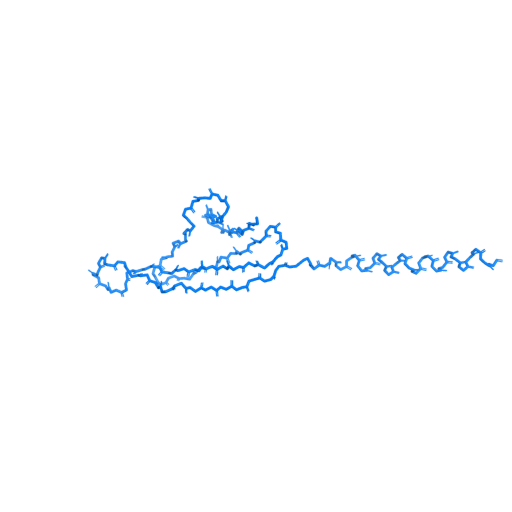VAL A CA 1
ATOM 573 C C . VAL A 1 75 ? 13.695 -8.407 -12.087 1.00 80.81 75 VAL A C 1
ATOM 575 O O . VAL A 1 75 ? 12.653 -8.466 -12.741 1.00 80.81 75 VAL A O 1
ATOM 578 N N . PRO A 1 76 ? 14.902 -8.572 -12.658 1.00 79.62 76 PRO A N 1
ATOM 579 C CA . PRO A 1 76 ? 15.027 -8.930 -14.061 1.00 79.62 76 PRO A CA 1
ATOM 580 C C . PRO A 1 76 ? 14.304 -10.248 -14.340 1.00 79.62 76 PRO A C 1
ATOM 582 O O . PRO A 1 76 ? 14.479 -11.223 -13.606 1.00 79.62 76 PRO A O 1
ATOM 585 N N . GLU A 1 77 ? 13.523 -10.283 -15.418 1.00 83.56 77 GLU A N 1
ATOM 586 C CA . GLU A 1 77 ? 12.857 -11.509 -15.848 1.00 83.56 77 GLU A CA 1
ATOM 587 C C . GLU A 1 77 ? 13.900 -12.608 -16.124 1.00 83.56 77 GLU A C 1
ATOM 589 O O . GLU A 1 77 ? 14.959 -12.316 -16.698 1.00 83.56 77 GLU A O 1
ATOM 594 N N . PRO A 1 78 ? 13.625 -13.884 -15.793 1.00 81.69 78 PRO A N 1
ATOM 595 C CA . PRO A 1 78 ? 14.585 -14.976 -15.987 1.00 81.69 78 PRO A CA 1
ATOM 596 C C . PRO A 1 78 ? 15.148 -15.070 -17.416 1.00 81.69 78 PRO A C 1
ATOM 598 O O . PRO A 1 78 ? 16.302 -15.451 -17.625 1.00 81.69 78 PRO A O 1
ATOM 601 N N . SER A 1 79 ? 14.352 -14.683 -18.415 1.00 84.75 79 SER A N 1
ATOM 602 C CA . SER A 1 79 ? 14.741 -14.682 -19.826 1.00 84.75 79 SER A CA 1
ATOM 603 C C . SER A 1 79 ? 15.799 -13.630 -20.172 1.00 84.75 79 SER A C 1
ATOM 605 O O . SER A 1 79 ? 16.591 -13.862 -21.085 1.00 84.75 79 SER A O 1
ATOM 607 N N . ALA A 1 80 ? 15.882 -12.517 -19.436 1.00 85.88 80 ALA A N 1
ATOM 608 C CA . ALA A 1 80 ? 16.915 -11.505 -19.648 1.00 85.88 80 ALA A CA 1
ATOM 609 C C . ALA A 1 80 ? 18.315 -12.100 -19.426 1.00 85.88 80 ALA A C 1
ATOM 611 O O . ALA A 1 80 ? 19.223 -11.895 -20.234 1.00 85.88 80 ALA A O 1
ATOM 612 N N . PHE A 1 81 ? 18.473 -12.930 -18.391 1.00 84.06 81 PHE A N 1
ATOM 613 C CA . PHE A 1 81 ? 19.722 -13.649 -18.135 1.00 84.06 81 PHE A CA 1
ATOM 614 C C . PHE A 1 81 ? 20.022 -14.695 -19.209 1.00 84.06 81 PHE A C 1
ATOM 616 O O . PHE A 1 81 ? 21.164 -14.807 -19.660 1.00 84.06 81 PHE A O 1
ATOM 623 N N . ALA A 1 82 ? 19.002 -15.432 -19.659 1.00 87.50 82 ALA A N 1
ATOM 624 C CA . ALA A 1 82 ? 19.156 -16.421 -20.722 1.00 87.50 82 ALA A CA 1
ATOM 625 C C . ALA A 1 82 ? 19.608 -15.781 -22.047 1.00 87.50 82 ALA A C 1
ATOM 627 O O . ALA A 1 82 ? 20.481 -16.326 -22.722 1.00 87.50 82 ALA A O 1
ATOM 628 N N . LEU A 1 83 ? 19.074 -14.605 -22.397 1.00 90.56 83 LEU A N 1
ATOM 629 C CA . LEU A 1 83 ? 19.486 -13.851 -23.585 1.00 90.56 83 LEU A CA 1
ATOM 630 C C . LEU A 1 83 ? 20.942 -13.384 -23.497 1.00 90.56 83 LEU A C 1
ATOM 632 O O . LEU A 1 83 ? 21.684 -13.534 -24.466 1.00 90.56 83 LEU A O 1
ATOM 636 N N . ILE A 1 84 ? 21.373 -12.867 -22.343 1.00 89.88 84 ILE A N 1
ATOM 637 C CA . ILE A 1 84 ? 22.767 -12.452 -22.127 1.00 89.88 84 ILE A CA 1
ATOM 638 C C . ILE A 1 84 ? 23.710 -13.656 -22.262 1.00 89.88 84 ILE A C 1
ATOM 640 O O . ILE A 1 84 ? 24.686 -13.602 -23.014 1.00 89.88 84 ILE A O 1
ATOM 644 N N . ALA A 1 85 ? 23.401 -14.767 -21.589 1.00 89.25 85 ALA A N 1
ATOM 645 C CA . ALA A 1 85 ? 24.204 -15.986 -21.651 1.00 89.25 85 ALA A CA 1
ATOM 646 C C . ALA A 1 85 ? 24.268 -16.558 -23.077 1.00 89.25 85 ALA A C 1
ATOM 648 O O . ALA A 1 85 ? 25.354 -16.820 -23.601 1.00 89.25 85 ALA A O 1
ATOM 649 N N . GLY A 1 86 ? 23.116 -16.685 -23.740 1.00 91.12 86 GLY A N 1
ATOM 650 C CA . GLY A 1 86 ? 23.025 -17.153 -25.121 1.00 91.12 86 GLY A CA 1
ATOM 651 C C . GLY A 1 86 ? 23.803 -16.256 -26.085 1.00 91.12 86 GLY A C 1
ATOM 652 O O . GLY A 1 86 ? 24.614 -16.750 -26.867 1.00 91.12 86 GLY A O 1
ATOM 653 N N . GLY A 1 87 ? 23.652 -14.936 -25.971 1.00 92.69 87 GLY A N 1
ATOM 654 C CA . GLY A 1 87 ? 24.389 -13.964 -26.779 1.00 92.69 87 GLY A CA 1
ATOM 655 C C . GLY A 1 87 ? 25.907 -14.088 -26.628 1.00 92.69 87 GLY A C 1
ATOM 656 O O . GLY A 1 87 ? 26.617 -14.131 -27.634 1.00 92.69 87 GLY A O 1
ATOM 657 N N . MET A 1 88 ? 26.411 -14.237 -25.396 1.00 93.88 88 MET A N 1
ATOM 658 C CA . MET A 1 88 ? 27.840 -14.468 -25.151 1.00 93.88 88 MET A CA 1
ATOM 659 C C . MET A 1 88 ? 28.319 -15.763 -25.814 1.00 93.88 88 MET A C 1
ATOM 661 O O . MET A 1 88 ? 29.313 -15.744 -26.541 1.00 93.88 88 MET A O 1
ATOM 665 N N . THR A 1 89 ? 27.603 -16.878 -25.630 1.00 93.38 89 THR A N 1
ATOM 666 C CA . THR A 1 89 ? 27.999 -18.168 -26.226 1.00 93.38 89 THR A CA 1
ATOM 667 C C . THR A 1 89 ? 28.051 -18.121 -27.754 1.00 93.38 89 THR A C 1
ATOM 669 O O . THR A 1 89 ? 29.028 -18.579 -28.353 1.00 93.38 89 THR A O 1
ATOM 672 N N . LEU A 1 90 ? 27.049 -17.511 -28.393 1.00 93.06 90 LEU A N 1
ATOM 673 C CA . LEU A 1 90 ? 26.997 -17.359 -29.845 1.00 93.06 90 LEU A CA 1
ATOM 674 C C . LEU A 1 90 ? 28.085 -16.407 -30.351 1.00 93.06 90 LEU A C 1
ATOM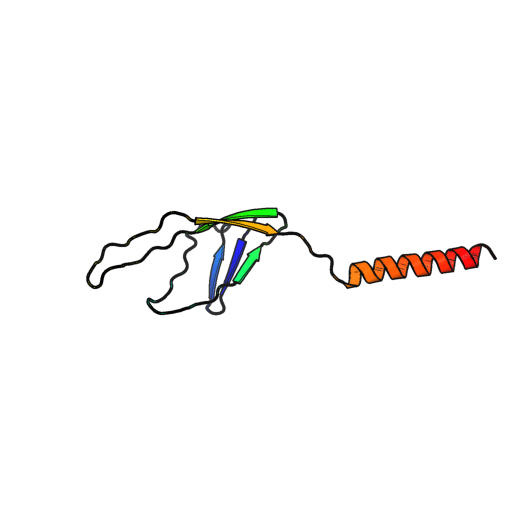 676 O O . LEU A 1 90 ? 28.725 -16.701 -31.361 1.00 93.06 90 LEU A O 1
ATOM 680 N N . GLY A 1 91 ? 28.346 -15.311 -29.634 1.00 91.19 91 GLY A N 1
ATOM 681 C CA . GLY A 1 91 ? 29.422 -14.371 -29.942 1.00 91.19 91 GLY A CA 1
ATOM 682 C C . GLY A 1 91 ? 30.803 -15.028 -29.902 1.00 91.19 91 GLY A C 1
ATOM 683 O O . GLY A 1 91 ? 31.574 -14.894 -30.854 1.00 91.19 91 GLY A O 1
ATOM 684 N N . PHE A 1 92 ? 31.099 -15.810 -28.858 1.00 90.00 92 PHE A N 1
ATOM 685 C CA . PHE A 1 92 ? 32.343 -16.583 -28.769 1.00 90.00 92 PHE A CA 1
ATOM 686 C C . PHE A 1 92 ? 32.456 -17.626 -29.887 1.00 90.00 92 PHE A C 1
ATOM 688 O O . PHE A 1 92 ? 33.509 -17.737 -30.521 1.00 90.00 92 PHE A O 1
ATOM 695 N N . ALA A 1 93 ? 31.379 -18.361 -30.177 1.00 88.94 93 ALA A N 1
ATOM 696 C CA . ALA A 1 93 ? 31.364 -19.347 -31.257 1.00 88.94 93 ALA A CA 1
ATOM 697 C C . ALA A 1 93 ? 31.597 -18.700 -32.635 1.00 88.94 93 ALA A C 1
ATOM 699 O O . ALA A 1 93 ? 32.387 -19.207 -33.435 1.00 88.94 93 ALA A O 1
ATOM 700 N N . ALA A 1 94 ? 30.966 -17.554 -32.902 1.00 87.00 94 ALA A N 1
ATOM 701 C CA . ALA A 1 94 ? 31.152 -16.792 -34.133 1.00 87.00 94 ALA A CA 1
ATOM 702 C C . ALA A 1 94 ? 32.573 -16.214 -34.246 1.00 87.00 94 ALA A C 1
ATOM 704 O O . ALA A 1 94 ? 33.180 -16.275 -35.315 1.00 87.00 94 ALA A O 1
ATOM 705 N N . MET A 1 95 ? 33.136 -15.708 -33.144 1.00 88.88 95 MET A N 1
ATOM 706 C CA . MET A 1 95 ? 34.509 -15.199 -33.105 1.00 88.88 95 MET A CA 1
ATOM 707 C C . MET A 1 95 ? 35.534 -16.309 -33.361 1.00 88.88 95 MET A C 1
ATOM 709 O O . MET A 1 95 ? 36.499 -16.087 -34.089 1.00 88.88 95 MET A O 1
ATOM 713 N N . ARG A 1 96 ? 35.310 -17.517 -32.827 1.00 87.25 96 ARG A N 1
ATOM 714 C CA . ARG A 1 96 ? 36.165 -18.684 -33.092 1.00 87.25 96 ARG A CA 1
ATOM 715 C C . ARG A 1 96 ? 36.137 -19.082 -34.567 1.00 87.25 96 ARG A C 1
ATOM 717 O O . ARG A 1 96 ? 37.193 -19.326 -35.135 1.00 87.25 96 ARG A O 1
ATOM 724 N N . ARG A 1 97 ? 34.956 -19.081 -35.197 1.00 84.88 97 ARG A N 1
ATOM 725 C CA . ARG A 1 97 ? 34.800 -19.403 -36.629 1.00 84.88 97 ARG A CA 1
ATO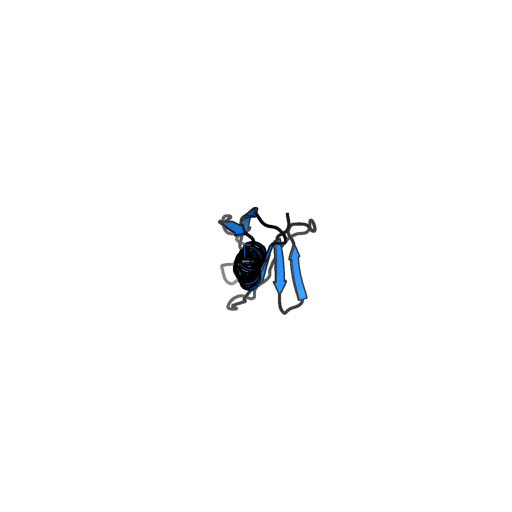M 726 C C . ARG A 1 97 ? 35.456 -18.389 -37.566 1.00 84.88 97 ARG A C 1
ATOM 728 O O . ARG A 1 97 ? 35.812 -18.762 -38.668 1.00 84.88 97 ARG A O 1
ATOM 735 N N . ARG A 1 98 ? 35.605 -17.126 -37.154 1.00 81.31 98 ARG A N 1
ATOM 736 C CA . ARG A 1 98 ? 36.272 -16.083 -37.959 1.00 81.31 98 ARG A CA 1
ATOM 737 C C . ARG A 1 98 ? 37.802 -16.115 -37.879 1.00 81.31 98 ARG A C 1
ATOM 739 O O . ARG A 1 98 ? 38.447 -15.421 -38.654 1.00 81.31 98 ARG A O 1
ATOM 746 N N . ARG A 1 99 ? 38.373 -16.835 -36.907 1.00 69.44 99 ARG A N 1
ATOM 747 C CA . ARG A 1 99 ? 39.829 -16.916 -36.668 1.00 69.44 99 ARG A CA 1
ATOM 748 C C . ARG A 1 99 ? 40.444 -18.238 -37.148 1.00 69.44 99 ARG A C 1
ATOM 750 O O . ARG A 1 99 ? 41.632 -18.445 -36.931 1.00 69.44 99 ARG A O 1
ATOM 757 N N . SER A 1 100 ? 39.637 -19.131 -37.721 1.00 60.34 100 SER A N 1
ATOM 758 C CA . SER A 1 100 ? 40.052 -20.362 -38.414 1.00 60.34 100 SER A CA 1
ATOM 759 C C . SER A 1 100 ? 39.896 -20.155 -39.913 1.00 60.34 100 SER A C 1
ATOM 761 O O . SER A 1 100 ? 40.718 -20.723 -40.654 1.00 60.34 100 SER A O 1
#